Protein AF-A0AAU7HSD1-F1 (afdb_monomer_lite)

Foldseek 3Di:
DDKDWDADPVGDIDIDDDDDDDDPADDQDDDPWDDAQAQDFDADPVRHTPTWGKDAFGAAPVRHTDAFKFKKKKAKAQPFQAWKDWQRDIYGHPGMDMDIDGCHRRRIDTTGMHGNGGPGDDGIDMDIGGPGDD

pLDDT: mean 86.34, std 11.82, range [47.09, 98.12]

Secondary structure (DSSP, 8-state):
-EEEEEE-TTS-EEEEEE------TT----------S-SS--B-TTS-BSSEEE----B-TTSPBP-SEEEEEEEE-TT-SS-EEETTEEE-TT-EEEEEEE-TTSS--EEEEEESSTT--S---EEEE-----

Sequence (134 aa):
MLTAIAMDEAGNSTTKSSRFRYVPNNLIEFNTIKTLAVGMGLKTSDNQPLAYLRTNSIRKKDGSLITGVQTGTLTVRKDAAFAVSMNGATVIPGDSKDITIDFGQGDGILIPIFPATSGKVGESRFMIELPQIQ

Radius of gyration: 21.17 Å; chains: 1; bounding box: 54×35×59 Å

Structure (mmCIF, N/CA/C/O backbone):
data_AF-A0AAU7HSD1-F1
#
_entry.id   AF-A0AAU7HSD1-F1
#
loop_
_atom_site.group_PDB
_atom_site.id
_atom_site.type_symbol
_atom_site.label_atom_id
_atom_site.label_alt_id
_atom_site.label_comp_id
_atom_site.label_asym_id
_atom_site.label_entity_id
_atom_site.label_seq_id
_atom_site.pdbx_PDB_ins_code
_atom_site.Cartn_x
_atom_site.Cartn_y
_atom_site.Cartn_z
_atom_site.occupancy
_atom_site.B_iso_or_equiv
_atom_site.auth_seq_id
_atom_site.auth_comp_id
_atom_site.auth_asym_id
_atom_site.auth_atom_id
_atom_site.pdbx_PDB_model_num
ATOM 1 N N . MET A 1 1 ? -15.175 5.043 27.503 1.00 67.50 1 MET A N 1
ATOM 2 C CA . MET A 1 1 ? -15.843 4.458 28.690 1.00 67.50 1 MET A CA 1
ATOM 3 C C . MET A 1 1 ? -16.858 5.473 29.156 1.00 67.50 1 MET A C 1
ATOM 5 O O . MET A 1 1 ? -16.475 6.618 29.342 1.00 67.50 1 MET A O 1
ATOM 9 N N . LEU A 1 2 ? -18.128 5.084 29.244 1.00 80.50 2 LEU A N 1
ATOM 10 C CA . LEU A 1 2 ? -19.188 5.940 29.769 1.00 80.50 2 LEU A CA 1
ATOM 11 C C . LEU A 1 2 ? -19.661 5.350 31.093 1.00 80.50 2 LEU A C 1
ATOM 13 O O . LEU A 1 2 ? -19.943 4.151 31.158 1.00 80.50 2 LEU A O 1
ATOM 17 N N . THR A 1 3 ? -19.766 6.194 32.110 1.00 84.19 3 THR A N 1
ATOM 18 C CA . THR A 1 3 ? -20.331 5.836 33.409 1.00 84.19 3 THR A CA 1
ATOM 19 C C . THR A 1 3 ? -21.582 6.673 33.611 1.00 84.19 3 THR A C 1
ATOM 21 O O . THR A 1 3 ? -21.499 7.898 33.634 1.00 84.19 3 THR A O 1
ATOM 24 N N . ALA A 1 4 ? -22.731 6.014 33.719 1.00 85.75 4 ALA A N 1
ATOM 25 C CA . ALA A 1 4 ? -23.988 6.652 34.074 1.00 85.75 4 ALA A CA 1
ATOM 26 C C . ALA A 1 4 ? -24.259 6.414 35.560 1.00 85.75 4 ALA A C 1
ATOM 28 O O . ALA A 1 4 ? -24.182 5.275 36.027 1.00 85.75 4 ALA A O 1
ATO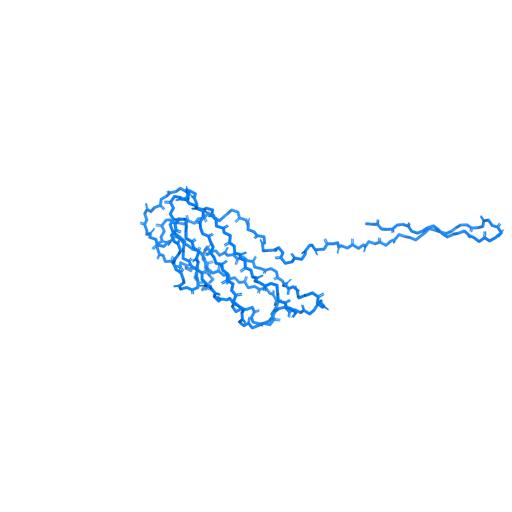M 29 N N . ILE A 1 5 ? -24.575 7.488 36.277 1.00 85.81 5 ILE A N 1
ATOM 30 C CA . ILE A 1 5 ? -25.022 7.452 37.667 1.00 85.81 5 ILE A CA 1
ATOM 31 C C . ILE A 1 5 ? -26.465 7.942 37.653 1.00 85.81 5 ILE A C 1
ATOM 33 O O . ILE A 1 5 ? -26.728 9.052 37.194 1.00 85.81 5 ILE A O 1
ATOM 37 N N . ALA A 1 6 ? -27.391 7.103 38.099 1.00 85.75 6 ALA A N 1
ATOM 38 C CA . ALA A 1 6 ? -28.792 7.468 38.255 1.00 85.75 6 ALA A CA 1
ATOM 39 C C . ALA A 1 6 ? -29.124 7.494 39.743 1.00 85.75 6 ALA A C 1
ATOM 41 O O . ALA A 1 6 ? -28.725 6.582 40.466 1.00 85.75 6 ALA A O 1
ATOM 42 N N . MET A 1 7 ? -29.831 8.533 40.180 1.00 89.69 7 MET A N 1
ATOM 43 C CA . MET A 1 7 ? -30.292 8.704 41.553 1.00 89.69 7 MET A CA 1
ATOM 44 C C . MET A 1 7 ? -31.800 8.944 41.532 1.00 89.69 7 MET A C 1
ATOM 46 O O . MET A 1 7 ? -32.270 9.729 40.708 1.00 89.69 7 MET A O 1
ATOM 50 N N . ASP A 1 8 ? -32.548 8.232 42.370 1.00 89.56 8 ASP A N 1
ATOM 51 C CA . ASP A 1 8 ? -33.991 8.440 42.517 1.00 89.56 8 ASP A CA 1
ATOM 52 C C . ASP A 1 8 ? -34.305 9.578 43.507 1.00 89.56 8 ASP A C 1
ATOM 54 O O . ASP A 1 8 ? -33.422 10.095 44.197 1.00 89.56 8 ASP A O 1
ATOM 58 N N . GLU A 1 9 ? -35.576 9.983 43.580 1.00 85.62 9 GLU A N 1
ATOM 59 C CA . GLU A 1 9 ? -36.040 11.037 44.499 1.00 85.62 9 GLU A CA 1
ATOM 60 C C . GLU A 1 9 ? -35.878 10.663 45.984 1.00 85.62 9 GLU A C 1
ATOM 62 O O . GLU A 1 9 ? -35.850 11.543 46.841 1.00 85.62 9 GLU A O 1
ATOM 67 N N . ALA A 1 10 ? -35.736 9.369 46.294 1.00 85.25 10 ALA A N 1
ATOM 68 C CA . ALA A 1 10 ? -35.488 8.857 47.641 1.00 85.25 10 ALA A CA 1
ATOM 69 C C . ALA A 1 10 ? -33.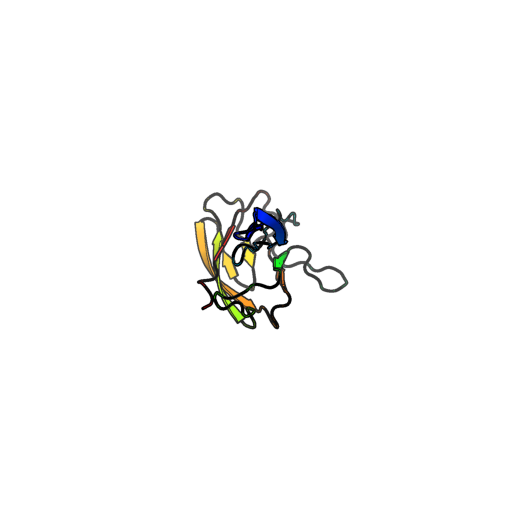989 8.818 48.003 1.00 85.25 10 ALA A C 1
ATOM 71 O O . ALA A 1 10 ? -33.627 8.455 49.122 1.00 85.25 10 ALA A O 1
ATOM 72 N N . GLY A 1 11 ? -33.114 9.212 47.076 1.00 82.50 11 GLY A N 1
ATOM 73 C CA . GLY A 1 11 ? -31.676 9.311 47.275 1.00 82.50 11 GLY A CA 1
ATOM 74 C C . GLY A 1 11 ? -30.891 8.018 47.048 1.00 82.50 11 GLY A C 1
ATOM 75 O O . GLY A 1 11 ? -29.691 7.978 47.327 1.00 82.50 11 GLY A O 1
ATOM 76 N N . ASN A 1 12 ? -31.512 6.968 46.509 1.00 86.69 12 ASN A N 1
ATOM 77 C CA . ASN A 1 12 ? -30.793 5.759 46.122 1.00 86.69 12 ASN A CA 1
ATOM 78 C C . ASN A 1 12 ? -30.070 6.003 44.804 1.00 86.69 12 ASN A C 1
ATOM 80 O O . ASN A 1 12 ? -30.674 6.486 43.850 1.00 86.69 12 ASN A O 1
ATOM 84 N N . SER A 1 13 ? -28.792 5.624 44.725 1.00 86.19 13 SER A N 1
ATOM 85 C CA . SER A 1 13 ? -28.014 5.742 43.492 1.00 86.19 13 SER A CA 1
ATOM 86 C C . SER A 1 13 ? -27.577 4.387 42.947 1.00 86.19 13 SER A C 1
ATOM 88 O O . SER A 1 13 ? -27.258 3.458 43.689 1.00 86.19 13 SER A O 1
ATOM 90 N N . THR A 1 14 ? -27.549 4.273 41.621 1.00 86.62 14 THR A N 1
ATOM 91 C CA . THR A 1 14 ? -26.969 3.136 40.910 1.00 86.62 14 THR A CA 1
ATOM 92 C C . THR A 1 14 ? -25.995 3.625 39.851 1.00 86.62 14 THR A C 1
ATOM 94 O O . THR A 1 14 ? -26.215 4.648 39.200 1.00 86.62 14 THR A O 1
ATOM 97 N N . THR A 1 15 ? -24.916 2.869 39.666 1.00 86.38 15 THR A N 1
ATOM 98 C CA . THR A 1 15 ? -23.862 3.194 38.708 1.00 86.38 15 THR A CA 1
ATOM 99 C C . THR A 1 15 ? -23.759 2.086 37.677 1.00 86.38 15 THR A C 1
ATOM 101 O O . THR A 1 15 ? -23.556 0.919 38.018 1.00 86.38 15 THR A O 1
ATOM 104 N N . LYS A 1 16 ? -23.861 2.448 36.397 1.00 87.81 16 LYS A N 1
ATOM 105 C CA . LYS A 1 16 ? -23.682 1.525 35.277 1.00 87.81 16 LYS A CA 1
ATOM 106 C C . LYS A 1 16 ? -22.573 2.024 34.364 1.00 87.81 16 LYS A C 1
ATOM 108 O O . LYS A 1 16 ? -22.622 3.138 33.848 1.00 87.81 16 LYS A O 1
ATOM 113 N N . SER A 1 17 ? -21.588 1.164 34.138 1.00 82.75 17 SER A N 1
ATOM 114 C CA . SER A 1 17 ? -20.463 1.447 33.250 1.00 82.75 17 SER A CA 1
ATOM 115 C C . SER A 1 17 ? -20.616 0.663 31.955 1.00 82.75 17 SER A C 1
ATOM 117 O O . SER A 1 17 ? -20.774 -0.557 31.983 1.00 82.75 17 SER A O 1
ATOM 119 N N . SER A 1 18 ? -20.526 1.357 30.820 1.00 82.00 18 SER A N 1
ATOM 120 C CA . SER A 1 18 ? -20.488 0.742 29.495 1.00 82.00 18 SER A CA 1
ATOM 121 C C . SER A 1 18 ? -19.184 1.083 28.776 1.00 82.00 18 SER A C 1
ATOM 123 O O . SER A 1 18 ? -18.696 2.222 28.775 1.00 82.00 18 SER A O 1
ATOM 125 N N . ARG A 1 19 ? -18.584 0.064 28.159 1.00 77.50 19 ARG A N 1
ATOM 126 C CA . ARG A 1 19 ? -17.393 0.217 27.325 1.00 77.50 19 ARG A CA 1
ATOM 127 C C . ARG A 1 19 ? -17.839 0.303 25.873 1.00 77.50 19 ARG A C 1
ATOM 129 O O . ARG A 1 19 ? -18.332 -0.672 25.324 1.00 77.50 19 ARG A O 1
ATOM 136 N N . PHE A 1 20 ? -17.608 1.450 25.249 1.00 71.25 20 PHE A N 1
ATOM 137 C CA . PHE A 1 20 ? -17.640 1.580 23.797 1.00 71.25 20 PHE A CA 1
ATOM 138 C C . PHE A 1 20 ? -16.201 1.624 23.279 1.00 71.25 20 PHE A C 1
ATOM 140 O O . PHE A 1 20 ? -15.344 2.298 23.861 1.00 71.25 20 PHE A O 1
ATOM 147 N N . ARG A 1 21 ? -15.929 0.876 22.208 1.00 61.00 21 ARG A N 1
ATOM 148 C CA . ARG A 1 21 ? -14.685 0.967 21.442 1.00 61.00 21 ARG A CA 1
ATOM 149 C C . ARG A 1 21 ? -14.947 1.933 20.292 1.00 61.00 21 ARG A C 1
ATOM 151 O O . ARG A 1 21 ? -15.715 1.605 19.396 1.00 61.00 21 ARG A O 1
ATOM 158 N N . TYR A 1 22 ? -14.332 3.110 20.332 1.00 56.75 22 TYR A N 1
ATOM 159 C CA . TYR A 1 22 ? -14.274 3.972 19.158 1.00 56.75 22 TYR A CA 1
ATOM 160 C C . TYR A 1 22 ? -13.238 3.389 18.199 1.00 56.75 22 TYR A C 1
ATOM 162 O O . TYR A 1 22 ? -12.070 3.252 18.561 1.00 56.75 22 TYR A O 1
ATOM 170 N N . VAL A 1 23 ? -13.681 3.003 17.008 1.00 54.16 23 VAL A N 1
ATOM 171 C CA . VAL A 1 23 ? -12.797 2.705 15.884 1.00 54.16 23 VAL A CA 1
ATOM 172 C C . VAL A 1 23 ? -12.930 3.903 14.947 1.00 54.16 23 VAL A C 1
ATOM 174 O O . VAL A 1 23 ? -14.031 4.114 14.437 1.00 54.16 23 VAL A O 1
ATOM 177 N N . PRO A 1 24 ? -11.892 4.742 14.780 1.00 47.09 24 PRO A N 1
ATOM 178 C CA . PRO A 1 24 ? -11.958 5.860 13.848 1.00 47.09 24 PRO A CA 1
ATOM 179 C C . PRO A 1 24 ? -12.303 5.369 12.440 1.00 47.09 24 PRO A C 1
ATOM 181 O O . PRO A 1 24 ? -11.907 4.271 12.045 1.00 47.09 24 PRO A O 1
ATOM 184 N N . ASN A 1 25 ? -13.042 6.188 11.689 1.00 52.94 25 ASN A N 1
ATOM 185 C CA . ASN A 1 25 ? -13.450 5.852 10.329 1.00 52.94 25 ASN A CA 1
ATOM 186 C C . ASN A 1 25 ? -12.222 5.515 9.469 1.00 52.94 25 ASN A C 1
ATOM 188 O O . ASN A 1 25 ? -11.365 6.363 9.241 1.00 52.94 25 ASN A O 1
ATOM 192 N N . ASN A 1 26 ? -12.194 4.282 8.965 1.00 54.97 26 ASN A N 1
ATOM 193 C CA . ASN A 1 26 ? -11.467 3.858 7.768 1.00 54.97 26 ASN A CA 1
ATOM 194 C C . ASN A 1 26 ? -9.959 4.133 7.754 1.00 54.97 26 ASN A C 1
ATOM 196 O O . ASN A 1 26 ? -9.389 4.404 6.699 1.00 54.97 26 ASN A O 1
ATOM 200 N N . LEU A 1 27 ? -9.297 4.020 8.908 1.00 53.16 27 LEU A N 1
ATOM 201 C CA . LEU A 1 27 ? -7.840 4.050 8.962 1.00 53.16 27 LEU A CA 1
ATOM 202 C C . LEU A 1 27 ? -7.274 2.759 8.350 1.00 53.16 27 LEU A C 1
ATOM 204 O O . LEU A 1 27 ? -7.401 1.678 8.925 1.00 53.16 27 LEU A O 1
ATOM 208 N N . ILE A 1 28 ? -6.634 2.875 7.186 1.00 62.41 28 ILE A N 1
ATOM 209 C CA . ILE A 1 28 ? -5.701 1.852 6.709 1.00 62.41 28 ILE A CA 1
ATOM 210 C C . ILE A 1 28 ? -4.436 2.022 7.556 1.00 62.41 28 ILE A C 1
ATOM 212 O O . ILE A 1 28 ? -3.729 3.020 7.430 1.00 62.41 28 ILE A O 1
ATOM 216 N N . GLU A 1 29 ? -4.186 1.099 8.485 1.00 52.78 29 GLU A N 1
ATOM 217 C CA . GLU A 1 29 ? -2.978 1.134 9.311 1.00 52.78 29 GLU A CA 1
ATOM 218 C C . GLU A 1 29 ? -1.760 0.755 8.459 1.00 52.78 29 GLU A C 1
ATOM 220 O O . GLU A 1 29 ? -1.524 -0.408 8.129 1.00 52.78 29 GLU A O 1
ATOM 225 N N . PHE A 1 30 ? -0.972 1.764 8.095 1.00 62.84 30 PHE A N 1
ATOM 226 C CA . PHE A 1 30 ? 0.315 1.575 7.443 1.00 62.84 30 PHE A CA 1
ATOM 227 C C . PHE A 1 30 ? 1.381 1.326 8.507 1.00 62.84 30 PHE A C 1
ATOM 229 O O . PHE A 1 30 ? 1.947 2.264 9.068 1.00 62.84 30 PHE A O 1
ATOM 236 N N . ASN A 1 31 ? 1.703 0.063 8.773 1.00 61.41 31 ASN A N 1
ATOM 237 C CA . ASN A 1 31 ? 3.002 -0.228 9.374 1.00 61.41 31 ASN A CA 1
ATOM 238 C C . ASN A 1 31 ? 4.103 0.130 8.369 1.00 61.41 31 ASN A C 1
ATOM 240 O O . ASN A 1 31 ? 3.919 -0.018 7.160 1.00 61.41 31 ASN A O 1
ATOM 244 N N . THR A 1 32 ? 5.264 0.580 8.852 1.00 76.75 32 THR A N 1
ATOM 245 C CA . THR A 1 32 ? 6.442 0.746 7.993 1.00 76.75 32 THR A CA 1
ATOM 246 C C . THR A 1 32 ? 6.758 -0.583 7.310 1.00 76.75 32 THR A C 1
ATOM 248 O O . THR A 1 32 ? 7.120 -1.559 7.967 1.00 76.75 32 THR A O 1
ATOM 251 N N . ILE A 1 33 ? 6.634 -0.620 5.984 1.00 87.75 33 ILE A N 1
ATOM 252 C CA . ILE A 1 33 ? 6.883 -1.822 5.190 1.00 87.75 33 ILE A CA 1
ATOM 253 C C . ILE A 1 33 ? 8.370 -1.873 4.866 1.00 87.75 33 ILE A C 1
ATOM 255 O O . ILE A 1 33 ? 8.883 -1.051 4.107 1.00 87.75 33 ILE A O 1
ATOM 259 N N . LYS A 1 34 ? 9.074 -2.854 5.428 1.00 89.75 34 LYS A N 1
ATOM 260 C CA . LYS A 1 34 ? 10.425 -3.197 4.979 1.00 89.75 34 LYS A CA 1
ATOM 261 C C . LYS A 1 34 ? 10.306 -4.242 3.882 1.00 89.75 34 LYS A C 1
ATOM 263 O O . LYS A 1 34 ? 9.748 -5.309 4.107 1.00 89.75 34 LYS A O 1
ATOM 268 N N . THR A 1 35 ? 10.830 -3.929 2.706 1.00 90.62 35 THR A N 1
ATOM 269 C CA . THR A 1 35 ? 10.815 -4.830 1.553 1.00 90.62 35 THR A CA 1
ATOM 270 C C . THR A 1 35 ? 12.157 -4.810 0.836 1.00 90.62 35 THR A C 1
ATOM 272 O O . THR A 1 35 ? 12.985 -3.923 1.056 1.00 90.62 35 THR A O 1
ATOM 275 N N . LEU A 1 36 ? 12.379 -5.809 -0.011 1.00 94.00 36 LEU A N 1
ATOM 276 C CA . LEU A 1 36 ? 13.524 -5.852 -0.907 1.00 94.00 36 LEU A CA 1
ATOM 277 C C . LEU A 1 36 ? 13.379 -4.765 -1.979 1.00 94.00 36 LEU A C 1
ATOM 279 O O . LEU A 1 36 ? 12.273 -4.449 -2.418 1.00 94.00 36 LEU A O 1
ATOM 283 N N . ALA A 1 37 ? 14.505 -4.224 -2.440 1.00 94.62 37 ALA A N 1
ATOM 284 C CA . ALA A 1 37 ? 14.551 -3.246 -3.526 1.00 94.62 37 ALA A CA 1
ATOM 285 C C . ALA A 1 37 ? 14.307 -3.923 -4.889 1.00 94.62 37 ALA A C 1
ATOM 287 O O . ALA A 1 37 ? 15.191 -3.967 -5.743 1.00 94.62 37 ALA A O 1
ATOM 288 N N . VAL A 1 38 ? 13.123 -4.505 -5.072 1.00 95.06 38 VAL A N 1
ATOM 289 C CA . VAL A 1 38 ? 12.739 -5.293 -6.245 1.00 95.06 38 VAL A CA 1
ATOM 290 C C . VAL A 1 38 ? 11.512 -4.663 -6.897 1.00 95.06 38 VAL A C 1
ATOM 292 O O . VAL A 1 38 ? 10.511 -4.402 -6.239 1.00 95.06 38 VAL A O 1
ATOM 295 N N . GLY A 1 39 ? 11.600 -4.442 -8.209 1.00 94.38 39 GLY A N 1
ATOM 296 C CA . 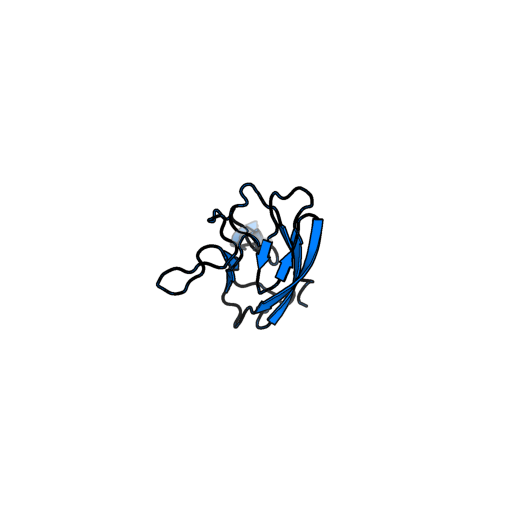GLY A 1 39 ? 10.593 -3.801 -9.057 1.00 94.38 39 GLY A CA 1
ATOM 297 C C . GLY A 1 39 ? 9.348 -4.640 -9.362 1.00 94.38 39 GLY A C 1
ATOM 298 O O . GLY A 1 39 ? 8.726 -4.434 -10.399 1.00 94.38 39 GLY A O 1
ATOM 299 N N . MET A 1 40 ? 9.034 -5.647 -8.546 1.00 94.12 40 MET A N 1
ATOM 300 C CA . MET A 1 40 ? 7.919 -6.567 -8.776 1.00 94.12 40 MET A CA 1
ATOM 301 C C . MET A 1 40 ? 7.352 -7.109 -7.463 1.00 94.12 40 MET A C 1
ATOM 303 O O . MET A 1 40 ? 8.067 -7.245 -6.468 1.00 94.12 40 MET A O 1
ATOM 307 N N . GLY A 1 41 ? 6.068 -7.467 -7.488 1.00 91.94 41 GLY A N 1
ATOM 308 C CA . GLY A 1 41 ? 5.374 -8.080 -6.362 1.00 91.94 41 GLY A CA 1
ATOM 309 C C . GLY A 1 41 ? 5.854 -9.506 -6.121 1.00 91.94 41 GLY A C 1
ATOM 310 O O . GLY A 1 41 ? 5.377 -10.443 -6.759 1.00 91.94 41 GLY A O 1
ATOM 311 N N . LEU A 1 42 ? 6.794 -9.666 -5.192 1.00 93.75 42 LEU A N 1
ATOM 312 C CA . LEU A 1 42 ? 7.247 -10.976 -4.739 1.00 93.75 42 LEU A CA 1
ATOM 313 C C . LEU A 1 42 ? 6.177 -11.655 -3.890 1.00 93.75 42 LEU A C 1
ATOM 315 O O . LEU A 1 42 ? 5.425 -10.997 -3.165 1.00 93.75 42 LEU A O 1
ATOM 319 N N . LYS A 1 43 ? 6.156 -12.984 -3.955 1.00 94.75 43 LYS A N 1
ATOM 320 C CA . LYS A 1 43 ? 5.246 -13.819 -3.183 1.00 94.75 43 LYS A CA 1
ATOM 321 C C . LYS A 1 43 ? 6.006 -14.883 -2.408 1.00 94.75 43 LYS A C 1
ATOM 323 O O . LYS A 1 43 ? 7.066 -15.335 -2.836 1.00 94.75 43 LYS A O 1
ATOM 328 N N . THR A 1 44 ? 5.451 -15.272 -1.275 1.00 92.94 44 THR A N 1
ATOM 329 C CA . THR A 1 44 ? 5.847 -16.455 -0.513 1.00 92.94 44 THR A CA 1
ATOM 330 C C . THR A 1 44 ? 5.393 -17.731 -1.234 1.00 92.94 44 THR A C 1
ATOM 332 O O . THR A 1 44 ? 4.634 -17.686 -2.206 1.00 92.94 44 THR A O 1
ATOM 335 N N . SER A 1 45 ? 5.867 -18.893 -0.779 1.00 95.69 45 SER A N 1
ATOM 336 C CA . SER A 1 45 ? 5.538 -20.194 -1.385 1.00 95.69 45 SER A CA 1
ATOM 337 C C . SER A 1 45 ? 4.051 -20.558 -1.303 1.00 95.69 45 SER A C 1
ATOM 339 O O . SER A 1 45 ? 3.562 -21.306 -2.142 1.00 95.69 45 SER A O 1
ATOM 341 N N . ASP A 1 46 ? 3.319 -20.000 -0.339 1.00 95.50 46 ASP A N 1
ATOM 342 C CA . ASP A 1 46 ? 1.861 -20.090 -0.194 1.00 95.50 46 ASP A CA 1
ATOM 343 C C . ASP A 1 46 ? 1.108 -18.993 -0.979 1.00 95.50 46 ASP A C 1
ATOM 345 O O . ASP A 1 46 ? -0.076 -18.749 -0.744 1.00 95.50 46 ASP A O 1
ATOM 349 N N . ASN A 1 47 ? 1.777 -18.348 -1.946 1.00 92.19 47 ASN A N 1
ATOM 350 C CA . ASN A 1 47 ? 1.218 -17.359 -2.875 1.00 92.19 47 ASN A CA 1
ATOM 351 C C . ASN A 1 47 ? 0.709 -16.063 -2.206 1.00 92.19 47 ASN A C 1
ATOM 353 O O . ASN A 1 47 ? -0.012 -15.287 -2.840 1.00 92.19 47 ASN A O 1
ATOM 357 N N . GLN A 1 48 ? 1.120 -15.781 -0.966 1.00 92.69 48 GLN A N 1
ATOM 358 C CA . GLN A 1 48 ? 0.860 -14.497 -0.310 1.00 92.69 48 GLN A CA 1
ATOM 359 C C . GLN A 1 48 ? 1.890 -13.447 -0.748 1.00 92.69 48 GLN A C 1
ATOM 361 O O . GLN A 1 48 ? 3.051 -13.784 -0.981 1.00 92.69 48 GLN A O 1
ATOM 366 N N . PRO A 1 49 ? 1.516 -12.165 -0.894 1.00 92.81 49 PRO A N 1
ATOM 367 C CA . PRO A 1 49 ? 2.489 -11.117 -1.187 1.00 92.81 49 PRO A CA 1
ATOM 368 C C . PRO A 1 49 ? 3.514 -10.986 -0.053 1.00 92.81 49 PRO A C 1
ATOM 370 O O . PRO A 1 49 ? 3.174 -11.110 1.119 1.00 92.81 49 PRO A O 1
ATOM 373 N N . LEU A 1 50 ? 4.772 -10.696 -0.391 1.00 91.38 50 LEU A N 1
ATOM 374 C CA . LEU A 1 50 ? 5.830 -10.483 0.604 1.00 91.38 50 LEU A CA 1
ATOM 375 C C . LEU A 1 50 ? 5.760 -9.079 1.229 1.00 91.38 50 LEU A C 1
ATOM 377 O O . LEU A 1 50 ? 6.004 -8.912 2.420 1.00 91.38 50 LEU A O 1
ATOM 381 N N . ALA A 1 51 ? 5.417 -8.075 0.418 1.00 91.56 51 ALA A N 1
ATOM 382 C CA . ALA A 1 51 ? 5.234 -6.690 0.833 1.00 91.56 51 ALA A CA 1
ATOM 383 C C . ALA A 1 51 ? 3.825 -6.234 0.462 1.00 91.56 51 ALA A C 1
ATOM 385 O O . ALA A 1 51 ? 3.442 -6.232 -0.712 1.00 91.56 51 ALA A O 1
ATOM 386 N N . TYR A 1 52 ? 3.039 -5.899 1.478 1.00 91.50 52 TYR A N 1
ATOM 387 C CA . TYR A 1 52 ? 1.629 -5.595 1.316 1.00 91.50 52 TYR A CA 1
ATOM 388 C C . TYR A 1 52 ? 1.127 -4.633 2.382 1.00 91.50 52 TYR A C 1
ATOM 390 O O . TYR A 1 52 ? 1.658 -4.545 3.489 1.00 91.50 52 TYR A O 1
ATOM 398 N N . LEU A 1 53 ? 0.043 -3.956 2.034 1.00 89.00 53 LEU A N 1
ATOM 399 C CA . LEU A 1 53 ? -0.854 -3.305 2.970 1.00 89.00 53 LEU A CA 1
ATOM 400 C C . LEU A 1 53 ? -1.891 -4.313 3.422 1.00 89.00 53 LEU A C 1
ATOM 402 O O . LEU A 1 53 ? -2.393 -5.088 2.609 1.00 89.00 53 LEU A O 1
ATOM 406 N N . ARG A 1 54 ? -2.234 -4.287 4.704 1.00 86.69 54 ARG A N 1
ATOM 407 C CA . ARG A 1 54 ? -3.338 -5.076 5.233 1.00 86.69 54 ARG A CA 1
ATOM 408 C C . ARG A 1 54 ? -4.438 -4.137 5.674 1.00 86.69 54 ARG A C 1
ATOM 410 O O . ARG A 1 54 ? -4.199 -3.246 6.483 1.00 86.69 54 ARG A O 1
ATOM 417 N N . THR A 1 55 ? -5.641 -4.366 5.174 1.00 82.38 55 THR A N 1
ATOM 418 C CA . THR A 1 55 ? -6.825 -3.688 5.691 1.00 82.38 55 THR A CA 1
ATOM 419 C C . THR A 1 55 ? -7.558 -4.608 6.656 1.00 82.38 55 THR A C 1
ATOM 421 O O . THR A 1 55 ? -7.573 -5.828 6.491 1.00 82.38 55 THR A O 1
ATOM 424 N N . ASN A 1 56 ? -8.192 -4.016 7.662 1.00 82.94 56 ASN A N 1
ATOM 425 C CA . ASN A 1 56 ? -9.284 -4.670 8.376 1.00 82.94 56 ASN A CA 1
ATOM 426 C C . ASN A 1 56 ? -10.587 -4.473 7.582 1.00 82.94 56 ASN A C 1
ATOM 428 O O . ASN A 1 56 ? -10.585 -3.860 6.510 1.00 82.94 56 ASN A O 1
ATOM 432 N N . SER A 1 57 ? -11.707 -4.943 8.125 1.00 83.25 57 SER A N 1
ATOM 433 C CA . SER A 1 57 ? -13.033 -4.569 7.636 1.00 83.25 57 SER A CA 1
ATOM 434 C C . SER A 1 57 ? -13.235 -3.055 7.710 1.00 83.25 57 SER A C 1
ATOM 436 O O . SER A 1 57 ? -13.254 -2.473 8.797 1.00 83.25 57 SER A O 1
ATOM 438 N N . ILE A 1 58 ? -13.387 -2.425 6.547 1.00 81.19 58 ILE A N 1
ATOM 439 C CA . ILE A 1 58 ? -13.619 -0.984 6.412 1.00 81.19 58 ILE A CA 1
ATOM 440 C C . ILE A 1 58 ? -15.132 -0.749 6.318 1.00 81.19 5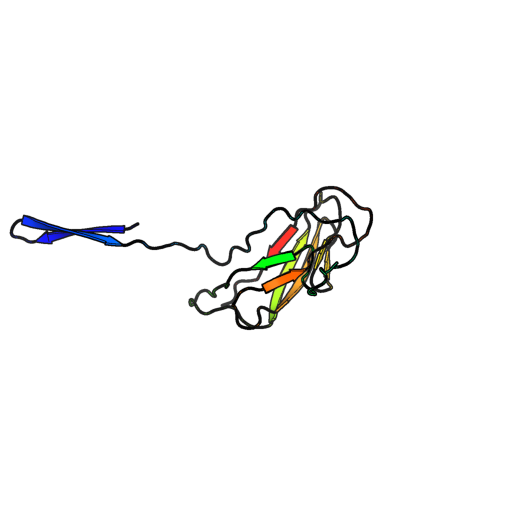8 ILE A C 1
ATOM 442 O O . ILE A 1 58 ? -15.832 -1.500 5.636 1.00 81.19 58 ILE A O 1
ATOM 446 N N . ARG A 1 59 ? -15.653 0.267 7.018 1.00 81.00 59 ARG A N 1
ATOM 447 C CA . ARG A 1 59 ? -17.094 0.554 7.075 1.00 81.00 59 ARG A CA 1
ATOM 448 C C . ARG A 1 59 ? -17.440 1.850 6.354 1.00 81.00 59 ARG A C 1
ATOM 450 O O . ARG A 1 59 ? -16.714 2.838 6.417 1.00 81.00 59 ARG A O 1
ATOM 457 N N . LYS A 1 60 ? -18.580 1.860 5.678 1.00 81.62 60 LYS A N 1
ATOM 458 C CA . LYS A 1 60 ? -19.174 3.087 5.149 1.00 81.62 60 LYS A CA 1
ATOM 459 C C . LYS A 1 60 ? -19.757 3.927 6.284 1.00 81.62 60 LYS A C 1
ATOM 461 O O . LYS A 1 60 ? -19.815 3.487 7.437 1.00 81.62 60 LYS A O 1
ATOM 466 N N . LYS A 1 61 ? -20.209 5.142 5.966 1.00 78.31 61 LYS A N 1
ATOM 467 C CA . LYS A 1 61 ? -20.807 6.048 6.963 1.00 78.31 61 LYS A CA 1
ATOM 468 C C . LYS A 1 61 ? -22.080 5.486 7.592 1.00 78.31 61 LYS A C 1
ATOM 470 O O . LYS A 1 61 ? -22.338 5.753 8.761 1.00 78.31 61 LYS A O 1
ATOM 475 N N . ASP A 1 62 ? -22.845 4.710 6.833 1.00 80.31 62 ASP A N 1
ATOM 476 C CA . ASP A 1 62 ? -24.059 4.034 7.298 1.00 80.31 62 ASP A CA 1
ATOM 477 C C . ASP A 1 62 ? -23.781 2.797 8.183 1.00 80.31 62 ASP A C 1
ATOM 479 O O . ASP A 1 62 ? -24.707 2.174 8.699 1.00 80.31 62 ASP A O 1
ATOM 483 N N . GLY A 1 63 ? -22.506 2.442 8.387 1.00 79.19 63 GLY A N 1
ATOM 484 C CA . GLY A 1 63 ? -22.071 1.297 9.183 1.00 79.19 63 GLY A CA 1
ATOM 485 C C . GLY A 1 63 ? -21.982 -0.024 8.415 1.00 79.19 63 GLY A C 1
ATOM 486 O O . GLY A 1 63 ? -21.469 -1.001 8.976 1.00 79.19 63 GLY A O 1
ATOM 487 N N . SER A 1 64 ? -22.414 -0.074 7.152 1.00 85.19 64 SER A N 1
ATOM 488 C CA . SER A 1 64 ? -22.249 -1.240 6.277 1.00 85.19 64 SER A CA 1
ATOM 489 C C . SER A 1 64 ? -20.778 -1.471 5.911 1.00 85.19 64 SER A C 1
ATOM 491 O O . SER A 1 64 ? -19.935 -0.582 6.050 1.00 85.19 64 SER A O 1
ATOM 493 N N . LEU A 1 65 ? -20.435 -2.693 5.492 1.00 86.81 65 LEU A N 1
ATOM 494 C CA . LEU A 1 65 ? -19.081 -3.012 5.038 1.00 86.81 65 LEU A CA 1
ATOM 495 C C . LEU A 1 65 ? -18.839 -2.483 3.626 1.00 86.81 65 LEU A C 1
ATOM 497 O O . LEU A 1 65 ? -19.722 -2.492 2.769 1.00 86.81 65 LEU A O 1
ATOM 501 N N . ILE A 1 66 ? -17.603 -2.069 3.381 1.00 85.94 66 ILE A N 1
ATOM 502 C CA . ILE A 1 66 ? -17.117 -1.809 2.032 1.00 85.94 66 ILE A CA 1
ATOM 503 C C . ILE A 1 66 ? -16.796 -3.145 1.372 1.00 85.94 66 ILE A C 1
ATOM 505 O O . ILE A 1 66 ? -16.017 -3.939 1.899 1.00 85.94 66 ILE A O 1
ATOM 509 N N . THR A 1 67 ? -17.411 -3.374 0.218 1.00 90.56 67 THR A N 1
ATOM 510 C CA . THR A 1 67 ? -17.306 -4.604 -0.566 1.00 90.56 67 THR A CA 1
ATOM 511 C C . THR A 1 67 ? -17.050 -4.272 -2.034 1.00 90.56 67 THR A C 1
ATOM 513 O O . THR A 1 67 ? -17.298 -3.149 -2.488 1.00 90.56 67 THR A O 1
ATOM 516 N N . GLY A 1 68 ? -16.527 -5.248 -2.771 1.00 91.31 68 GLY A N 1
ATOM 517 C CA . GLY A 1 68 ? -16.210 -5.130 -4.190 1.00 91.31 68 GLY A CA 1
ATOM 518 C C . GLY A 1 68 ? -15.152 -4.074 -4.519 1.00 91.31 68 GLY A C 1
ATOM 519 O O . GLY A 1 68 ? -14.399 -3.605 -3.660 1.00 91.31 68 GLY A O 1
ATOM 520 N N . VAL A 1 69 ? -15.114 -3.694 -5.797 1.00 92.44 69 VAL A N 1
ATOM 521 C CA . VAL A 1 69 ? -14.139 -2.749 -6.350 1.00 92.44 6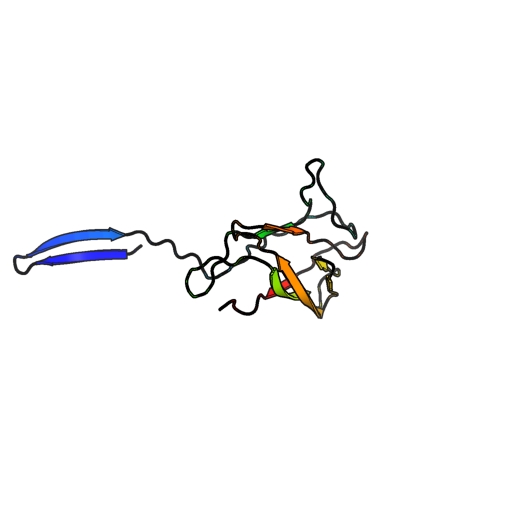9 VAL A CA 1
ATOM 522 C C . VAL A 1 69 ? -14.451 -1.321 -5.915 1.00 92.44 69 VAL A C 1
ATOM 524 O O . VAL A 1 69 ? -15.544 -0.809 -6.147 1.00 92.44 69 VAL A O 1
ATOM 527 N N . GLN A 1 70 ? -13.454 -0.663 -5.335 1.00 89.50 70 GLN A N 1
ATOM 528 C CA . GLN A 1 70 ? -13.474 0.741 -4.945 1.00 89.50 70 GLN A CA 1
ATOM 529 C C . GLN A 1 70 ? -12.366 1.497 -5.672 1.00 89.50 70 GLN A C 1
ATOM 531 O O . GLN A 1 70 ? -11.256 0.989 -5.843 1.00 89.50 70 GLN A O 1
ATOM 536 N N . THR A 1 71 ? -12.658 2.725 -6.080 1.00 90.75 71 THR A N 1
ATOM 537 C CA . THR A 1 71 ? -11.682 3.644 -6.674 1.00 90.75 71 THR A CA 1
ATOM 538 C C . THR A 1 71 ? -11.067 4.532 -5.603 1.00 90.75 71 THR A C 1
ATOM 540 O O . THR A 1 71 ? -11.756 4.954 -4.675 1.00 90.75 71 THR A O 1
ATOM 543 N N . GLY A 1 72 ? -9.790 4.860 -5.754 1.00 89.62 72 GLY A N 1
ATOM 544 C CA . GLY A 1 72 ? -9.083 5.805 -4.897 1.00 89.62 72 GLY A CA 1
ATOM 545 C C . GLY A 1 72 ? -7.929 6.473 -5.619 1.00 89.62 72 GLY A C 1
ATOM 546 O O . GLY A 1 72 ? -7.723 6.247 -6.807 1.00 89.62 72 GLY A O 1
ATOM 547 N N . THR A 1 73 ? -7.139 7.237 -4.876 1.00 92.00 73 THR A N 1
ATOM 548 C CA . THR A 1 73 ? -5.945 7.916 -5.374 1.00 92.00 73 THR A CA 1
ATOM 549 C C . THR A 1 73 ? -4.737 7.509 -4.534 1.00 92.00 73 THR A C 1
ATOM 551 O O . THR A 1 73 ? -4.773 7.569 -3.305 1.00 92.00 73 THR A O 1
ATOM 554 N N . LEU A 1 74 ? -3.661 7.079 -5.195 1.00 94.06 74 LEU A N 1
ATOM 555 C CA . LEU A 1 74 ? -2.346 6.860 -4.596 1.00 94.06 74 LEU A CA 1
ATOM 556 C C . LEU A 1 74 ? -1.457 8.062 -4.909 1.00 94.06 74 LEU A C 1
ATOM 558 O O . LEU A 1 74 ? -1.225 8.372 -6.075 1.00 94.06 74 LEU A O 1
ATOM 562 N N . THR A 1 75 ? -0.904 8.680 -3.872 1.00 94.00 75 THR A N 1
ATOM 563 C CA . THR A 1 75 ? -0.001 9.832 -3.969 1.00 94.00 75 THR A CA 1
ATOM 564 C C . THR A 1 75 ? 1.348 9.480 -3.364 1.00 94.00 75 THR A C 1
ATOM 566 O O . THR A 1 75 ? 1.398 9.007 -2.229 1.00 94.00 75 THR A O 1
ATOM 569 N N . VAL A 1 76 ? 2.449 9.743 -4.070 1.00 95.38 76 VAL A N 1
ATOM 570 C CA . VAL A 1 76 ? 3.811 9.565 -3.532 1.00 95.38 76 VAL A CA 1
ATOM 571 C C . VAL A 1 76 ? 4.420 10.931 -3.243 1.00 95.38 76 VAL A C 1
ATOM 573 O O . VAL A 1 76 ? 4.405 11.829 -4.084 1.00 95.38 76 VAL A O 1
ATOM 576 N N . ARG A 1 77 ? 4.976 11.113 -2.041 1.00 94.12 77 ARG A N 1
ATOM 577 C CA . ARG A 1 77 ? 5.543 12.400 -1.616 1.00 94.12 77 ARG A CA 1
ATOM 578 C C . ARG A 1 77 ? 6.701 12.810 -2.535 1.00 94.12 77 ARG A C 1
ATOM 580 O O . ARG A 1 77 ? 7.473 11.970 -2.986 1.00 94.12 77 ARG A O 1
ATOM 587 N N . LYS A 1 78 ? 6.844 14.113 -2.793 1.00 95.06 78 LYS A N 1
ATOM 588 C CA . LYS A 1 78 ? 7.824 14.669 -3.749 1.00 95.06 78 LYS A CA 1
ATOM 589 C C . LYS A 1 78 ? 9.284 14.298 -3.470 1.00 95.06 78 LYS A C 1
ATOM 591 O O . LYS A 1 78 ? 10.063 14.142 -4.398 1.00 95.06 78 LYS A O 1
ATOM 596 N N . ASP A 1 79 ? 9.658 14.185 -2.207 1.00 94.19 79 ASP A N 1
ATOM 597 C CA . ASP A 1 79 ? 11.014 13.874 -1.740 1.00 94.19 79 ASP A CA 1
ATOM 598 C C . ASP A 1 79 ? 11.204 12.381 -1.400 1.00 94.19 79 ASP A C 1
ATOM 600 O O . ASP A 1 79 ? 12.180 12.012 -0.748 1.00 94.19 79 ASP A O 1
ATOM 604 N N . ALA A 1 80 ? 10.273 11.515 -1.811 1.00 95.75 80 ALA A N 1
ATOM 605 C CA . ALA A 1 80 ? 10.435 10.074 -1.694 1.00 95.75 80 ALA A CA 1
ATOM 606 C C . ALA A 1 80 ? 11.630 9.580 -2.527 1.00 95.75 80 ALA A C 1
ATOM 608 O O . ALA A 1 80 ? 11.844 10.017 -3.658 1.00 95.75 80 ALA A O 1
ATOM 609 N N . ALA A 1 81 ? 12.377 8.608 -1.998 1.00 97.12 81 ALA A N 1
ATOM 610 C CA . ALA A 1 81 ? 13.572 8.079 -2.659 1.00 97.12 81 ALA A CA 1
ATOM 611 C C . ALA A 1 81 ? 13.265 7.272 -3.936 1.00 97.12 81 ALA A C 1
ATOM 613 O O . ALA A 1 81 ? 14.130 7.116 -4.801 1.00 97.12 81 ALA A O 1
ATOM 614 N N . PHE A 1 82 ? 12.052 6.727 -4.056 1.00 96.75 82 PHE A N 1
ATOM 615 C CA . PHE A 1 82 ? 11.645 5.900 -5.188 1.00 96.75 82 PHE A CA 1
ATOM 616 C C . PHE A 1 82 ? 10.132 5.920 -5.426 1.00 96.75 82 PHE A C 1
ATOM 618 O O . PHE A 1 82 ? 9.334 6.166 -4.519 1.00 96.75 82 PHE A O 1
ATOM 625 N N . ALA A 1 83 ? 9.763 5.616 -6.671 1.00 97.38 83 ALA A N 1
ATOM 626 C CA . ALA A 1 83 ? 8.392 5.411 -7.118 1.00 97.38 83 ALA A CA 1
ATOM 627 C C . ALA A 1 83 ? 7.801 4.109 -6.559 1.00 97.38 83 ALA A C 1
ATOM 629 O O . ALA A 1 83 ? 8.513 3.116 -6.387 1.00 97.38 83 ALA A O 1
ATOM 630 N N . VAL A 1 84 ? 6.493 4.102 -6.330 1.00 96.25 84 VAL A N 1
ATOM 631 C CA . VAL A 1 84 ? 5.755 2.975 -5.749 1.00 96.25 84 VAL A CA 1
ATOM 632 C C . VAL A 1 84 ? 4.833 2.368 -6.798 1.00 96.25 84 VAL A C 1
ATOM 634 O O . VAL A 1 84 ? 4.229 3.093 -7.588 1.00 96.25 84 VAL A O 1
ATOM 637 N N . SER A 1 85 ? 4.727 1.040 -6.803 1.00 96.12 85 SER A N 1
ATOM 638 C CA . SER A 1 85 ? 3.771 0.301 -7.618 1.00 96.12 85 SER A CA 1
ATOM 639 C C . SER A 1 85 ? 2.752 -0.428 -6.744 1.00 96.12 85 SER A C 1
ATOM 641 O O . SER A 1 85 ? 3.118 -1.062 -5.752 1.00 96.12 85 SER A O 1
ATOM 643 N N . MET A 1 86 ? 1.475 -0.316 -7.111 1.00 94.06 86 MET A N 1
ATOM 644 C CA . MET A 1 86 ? 0.344 -0.953 -6.437 1.00 94.06 86 MET A CA 1
ATOM 645 C C . MET A 1 86 ? -0.794 -1.178 -7.436 1.00 94.06 86 MET A C 1
ATOM 647 O O . MET A 1 86 ? -1.148 -0.265 -8.177 1.00 94.06 86 MET A O 1
ATOM 651 N N . ASN A 1 87 ? -1.378 -2.380 -7.457 1.00 88.06 87 ASN A N 1
ATOM 652 C CA . ASN A 1 87 ? -2.518 -2.741 -8.319 1.00 88.06 87 ASN A CA 1
ATOM 653 C C . ASN A 1 87 ? -2.355 -2.318 -9.797 1.00 88.06 87 ASN A C 1
ATOM 655 O O . ASN A 1 87 ? -3.291 -1.843 -10.432 1.00 88.06 87 ASN A O 1
ATOM 659 N N . GLY A 1 88 ? -1.142 -2.460 -10.342 1.00 86.56 88 GLY A N 1
ATOM 660 C CA . GLY A 1 88 ? -0.816 -2.093 -11.726 1.00 86.56 88 GLY A CA 1
ATOM 661 C C . GLY A 1 88 ? -0.557 -0.599 -11.962 1.00 86.56 88 GLY A C 1
ATOM 662 O O . GLY A 1 88 ? -0.043 -0.238 -13.019 1.00 86.56 88 GLY A O 1
ATOM 663 N N . ALA A 1 89 ? -0.830 0.269 -10.986 1.00 94.56 89 ALA A N 1
ATOM 664 C CA . ALA A 1 89 ? -0.458 1.675 -11.038 1.00 94.56 89 ALA A CA 1
ATOM 665 C C . ALA A 1 89 ? 0.985 1.869 -10.556 1.00 94.56 89 ALA A C 1
ATOM 667 O O . ALA A 1 89 ? 1.389 1.322 -9.533 1.00 94.56 89 ALA A O 1
ATOM 668 N N . THR A 1 90 ? 1.749 2.692 -11.275 1.00 97.06 90 THR A N 1
ATOM 669 C CA . THR A 1 90 ? 3.088 3.145 -10.872 1.00 97.06 90 THR A CA 1
ATOM 670 C C . THR A 1 90 ? 3.065 4.651 -10.671 1.00 97.06 90 THR A C 1
ATOM 672 O O . THR A 1 90 ? 2.800 5.390 -11.624 1.00 97.06 90 THR A O 1
ATOM 675 N N . VAL A 1 91 ? 3.368 5.095 -9.452 1.00 97.81 91 VAL A N 1
ATOM 676 C CA . VAL A 1 91 ? 3.314 6.500 -9.032 1.00 97.81 91 VAL A CA 1
ATOM 677 C C . VAL A 1 91 ? 4.712 6.971 -8.657 1.00 97.81 91 VAL A C 1
ATOM 679 O O . VAL A 1 91 ? 5.384 6.370 -7.816 1.00 97.81 91 VAL A O 1
ATOM 682 N N . ILE A 1 92 ? 5.171 8.029 -9.322 1.00 98.12 92 ILE A N 1
ATOM 683 C CA . ILE A 1 92 ? 6.498 8.610 -9.107 1.00 98.12 92 ILE A CA 1
ATOM 684 C C . ILE A 1 92 ? 6.464 9.653 -7.978 1.00 98.12 92 ILE A C 1
ATOM 686 O O . ILE A 1 92 ? 5.393 10.178 -7.674 1.00 98.12 92 ILE A O 1
ATOM 690 N N . PRO A 1 93 ? 7.608 9.981 -7.348 1.00 97.88 93 PRO A N 1
ATOM 691 C CA . PRO A 1 93 ? 7.660 11.034 -6.338 1.00 97.88 93 PRO A CA 1
ATOM 692 C C . PRO A 1 93 ? 7.084 12.363 -6.842 1.00 97.88 93 PRO A C 1
ATOM 694 O O . PRO A 1 93 ? 7.532 12.900 -7.853 1.00 97.88 93 PRO A O 1
ATOM 697 N N . GLY A 1 94 ? 6.113 12.904 -6.106 1.00 95.31 94 GLY A N 1
ATOM 698 C CA . GLY A 1 94 ? 5.449 14.172 -6.413 1.00 95.31 94 GLY A CA 1
ATOM 699 C C . GLY A 1 94 ? 4.232 14.043 -7.326 1.00 95.31 94 GLY A C 1
ATOM 700 O O . GLY A 1 94 ? 3.686 15.072 -7.713 1.00 95.31 94 GLY A O 1
ATOM 701 N N . ASP A 1 95 ? 3.824 12.818 -7.652 1.00 97.50 95 ASP A N 1
ATOM 702 C CA . ASP A 1 95 ? 2.686 12.515 -8.518 1.00 97.50 95 ASP A CA 1
ATOM 703 C C . ASP A 1 95 ? 1.574 11.773 -7.754 1.00 97.50 95 ASP A C 1
ATOM 705 O O . ASP A 1 95 ? 1.794 11.200 -6.676 1.00 97.50 95 ASP A O 1
ATOM 709 N N . SER A 1 96 ? 0.385 11.773 -8.350 1.00 95.62 96 SER A N 1
ATOM 710 C CA . SER A 1 96 ? -0.828 11.131 -7.847 1.00 95.62 96 SER A CA 1
ATOM 711 C C . SER A 1 96 ? -1.516 10.393 -8.989 1.00 95.62 96 SER A C 1
ATOM 713 O O . SER A 1 96 ? -1.684 10.948 -10.072 1.00 95.62 96 SER A O 1
ATOM 715 N N . LYS A 1 97 ? -1.943 9.147 -8.762 1.00 96.75 97 LYS A N 1
ATOM 716 C CA . LYS A 1 97 ? -2.707 8.386 -9.760 1.00 96.75 97 LYS A CA 1
ATOM 717 C C . LYS A 1 97 ? -3.893 7.670 -9.158 1.00 96.75 97 LYS A C 1
ATOM 719 O O . LYS A 1 97 ? -3.838 7.205 -8.019 1.00 96.75 97 LYS A O 1
ATOM 724 N N . ASP A 1 98 ? -4.919 7.520 -9.981 1.00 94.44 98 ASP A N 1
ATOM 725 C CA . ASP A 1 98 ? -6.074 6.710 -9.644 1.00 94.44 98 ASP A CA 1
ATOM 726 C C . ASP A 1 98 ? -5.693 5.233 -9.554 1.00 94.44 98 ASP A C 1
ATOM 728 O O . ASP A 1 98 ? -4.890 4.701 -10.326 1.00 94.44 98 ASP A O 1
ATOM 732 N N . ILE A 1 99 ? -6.293 4.574 -8.575 1.00 93.62 99 ILE A N 1
ATOM 733 C CA . ILE A 1 99 ? -6.117 3.166 -8.258 1.00 93.62 99 ILE A CA 1
ATOM 734 C C . ILE A 1 99 ? -7.485 2.523 -8.064 1.00 93.62 99 ILE A C 1
ATOM 736 O O . ILE A 1 99 ? -8.469 3.177 -7.716 1.00 93.62 99 ILE A O 1
ATOM 740 N N . THR A 1 100 ? -7.531 1.210 -8.235 1.00 93.19 100 THR A N 1
ATOM 741 C CA . THR A 1 100 ? -8.684 0.391 -7.866 1.00 93.19 100 THR A CA 1
ATOM 742 C C . THR A 1 100 ? -8.263 -0.639 -6.833 1.00 93.19 100 THR A C 1
ATOM 744 O O . THR A 1 100 ? -7.165 -1.189 -6.908 1.00 93.19 100 THR A O 1
ATOM 747 N N . ILE A 1 101 ? -9.113 -0.874 -5.839 1.00 91.50 101 ILE A N 1
ATOM 748 C CA . ILE A 1 101 ? -8.911 -1.856 -4.775 1.00 91.50 101 ILE A CA 1
ATOM 749 C C . ILE A 1 101 ? -10.188 -2.686 -4.665 1.00 91.50 101 ILE A C 1
ATOM 751 O O . ILE A 1 101 ? -11.256 -2.132 -4.424 1.00 91.50 101 ILE A O 1
ATOM 755 N N . ASP A 1 102 ? -10.084 -4.002 -4.833 1.00 92.12 102 ASP A N 1
ATOM 756 C CA . ASP A 1 102 ? -11.209 -4.918 -4.635 1.00 92.12 102 ASP A CA 1
ATOM 757 C C . ASP A 1 102 ? -11.229 -5.446 -3.198 1.00 92.12 102 ASP A C 1
ATOM 759 O O . ASP A 1 102 ? -10.382 -6.249 -2.808 1.00 92.12 102 ASP A O 1
ATOM 763 N N . PHE A 1 103 ? -12.198 -4.980 -2.408 1.00 90.31 103 PHE A N 1
ATOM 764 C CA . PHE A 1 103 ? -12.403 -5.390 -1.017 1.00 90.31 103 PHE A CA 1
ATOM 765 C C . PHE A 1 103 ? -13.160 -6.716 -0.872 1.00 90.31 103 PHE A C 1
ATOM 767 O O . PHE A 1 103 ? -13.369 -7.176 0.255 1.00 90.31 103 PHE A O 1
ATOM 774 N N . GLY A 1 104 ? -13.577 -7.345 -1.975 1.00 91.44 104 GLY A N 1
ATOM 775 C CA . GLY A 1 104 ? -14.292 -8.616 -1.953 1.00 91.44 104 GLY A CA 1
ATOM 776 C C . GLY A 1 104 ? -15.548 -8.536 -1.083 1.00 91.44 104 GLY A C 1
ATOM 777 O O . GLY A 1 104 ? -16.414 -7.697 -1.318 1.00 91.44 104 GLY A O 1
ATOM 778 N N . GLN A 1 105 ? -15.636 -9.388 -0.058 1.00 90.06 105 GLN A N 1
ATOM 779 C CA . GLN A 1 105 ? -16.771 -9.432 0.878 1.00 90.06 105 GLN A CA 1
ATOM 780 C C . GLN A 1 105 ? -16.605 -8.529 2.117 1.00 90.06 105 GLN A C 1
ATOM 782 O O . GLN A 1 105 ? -17.506 -8.464 2.947 1.00 90.06 105 GLN A O 1
ATOM 787 N N . GLY A 1 106 ? -15.493 -7.791 2.238 1.00 83.50 106 GLY A N 1
ATOM 788 C CA . GLY A 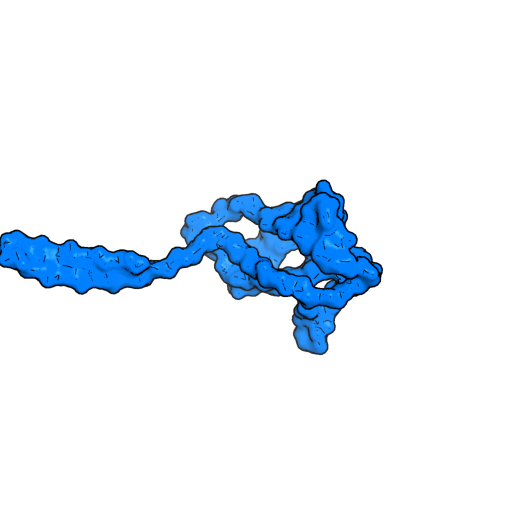1 106 ? -15.288 -6.816 3.318 1.00 83.50 106 GLY A CA 1
ATOM 789 C C . GLY A 1 106 ? -14.594 -7.351 4.578 1.00 83.50 106 GLY A C 1
ATOM 790 O O . GLY A 1 106 ? -14.498 -6.628 5.571 1.00 83.50 106 GLY A O 1
ATOM 791 N N . ASP A 1 107 ? -14.047 -8.568 4.549 1.00 83.25 107 ASP A N 1
ATOM 792 C CA . ASP A 1 107 ? -13.325 -9.190 5.681 1.00 83.25 107 ASP A CA 1
ATOM 793 C C . ASP A 1 107 ? -11.869 -8.696 5.846 1.00 83.25 107 ASP A C 1
ATOM 795 O O . ASP A 1 107 ? -11.113 -9.187 6.686 1.00 83.25 107 ASP A O 1
ATOM 799 N N . GLY A 1 108 ? -11.478 -7.682 5.067 1.00 83.19 108 GLY A N 1
ATOM 800 C CA . GLY A 1 108 ? -10.106 -7.188 4.979 1.00 83.19 108 GLY A CA 1
ATOM 801 C C . GLY A 1 108 ? -9.292 -7.930 3.918 1.00 83.19 108 GLY A C 1
ATOM 802 O O . GLY A 1 108 ? -9.517 -9.105 3.637 1.00 83.19 108 GLY A O 1
ATOM 803 N N . ILE A 1 109 ? -8.350 -7.225 3.295 1.00 87.88 109 ILE A N 1
ATOM 804 C CA . ILE A 1 109 ? -7.584 -7.727 2.149 1.00 87.88 109 ILE A CA 1
ATOM 805 C C . ILE A 1 109 ? -6.093 -7.419 2.296 1.00 87.88 109 ILE A C 1
ATOM 807 O O . ILE A 1 109 ? -5.695 -6.526 3.053 1.00 87.88 109 ILE A O 1
ATOM 811 N N . LEU A 1 110 ? -5.270 -8.155 1.544 1.00 90.19 110 LEU A N 1
ATOM 812 C CA . LEU A 1 110 ? -3.856 -7.845 1.354 1.00 90.19 110 LEU A CA 1
ATOM 813 C C . LEU A 1 110 ? -3.672 -7.153 0.004 1.00 90.19 110 LEU A C 1
ATOM 815 O O . LEU A 1 110 ? -4.039 -7.705 -1.030 1.00 90.19 110 LEU A O 1
ATOM 819 N N . ILE A 1 111 ? -3.080 -5.964 0.013 1.00 90.81 111 ILE A N 1
ATOM 820 C CA . ILE A 1 111 ? -2.838 -5.163 -1.189 1.00 90.81 111 ILE A CA 1
ATOM 821 C C . ILE A 1 111 ? -1.327 -5.126 -1.433 1.00 90.81 111 ILE A C 1
ATOM 823 O O . ILE A 1 111 ? -0.613 -4.482 -0.659 1.00 90.81 111 ILE A O 1
ATOM 827 N N . PRO A 1 112 ? -0.806 -5.813 -2.463 1.00 92.88 112 PRO A N 1
ATOM 828 C CA . PRO A 1 112 ? 0.622 -5.812 -2.761 1.00 92.88 112 PRO A CA 1
ATOM 829 C C . PRO A 1 112 ? 1.126 -4.407 -3.100 1.00 92.88 112 PRO A C 1
ATOM 831 O O . PRO A 1 112 ? 0.545 -3.722 -3.942 1.00 92.88 112 PRO A O 1
ATOM 834 N N . ILE A 1 113 ? 2.234 -4.002 -2.479 1.00 93.75 113 ILE A N 1
ATOM 835 C CA . ILE A 1 113 ? 2.871 -2.701 -2.711 1.00 93.75 113 ILE A CA 1
ATOM 836 C C . ILE A 1 113 ? 4.391 -2.846 -2.655 1.00 93.75 113 ILE A C 1
ATOM 838 O O . ILE A 1 113 ? 4.940 -3.476 -1.750 1.00 93.75 113 ILE A O 1
ATOM 842 N N . PHE A 1 114 ? 5.087 -2.308 -3.652 1.00 94.94 114 PHE A N 1
ATOM 843 C CA . PHE A 1 114 ? 6.527 -2.519 -3.822 1.00 94.94 114 PHE A CA 1
ATOM 844 C C . PHE A 1 114 ? 7.163 -1.379 -4.636 1.00 94.94 114 PHE A C 1
ATOM 846 O O . PHE A 1 114 ? 6.446 -0.597 -5.266 1.00 94.94 114 PHE A O 1
ATOM 853 N N . PRO A 1 115 ? 8.502 -1.230 -4.620 1.00 96.12 115 PRO A N 1
ATOM 854 C CA . PRO A 1 115 ? 9.186 -0.263 -5.473 1.00 96.12 115 PRO A CA 1
ATOM 855 C C . PRO A 1 115 ? 8.851 -0.490 -6.948 1.00 96.12 115 PRO A C 1
ATOM 857 O O . PRO A 1 115 ? 8.799 -1.624 -7.405 1.00 96.12 115 PRO A O 1
ATOM 860 N N . ALA A 1 116 ? 8.690 0.572 -7.733 1.00 96.25 116 ALA A N 1
ATOM 861 C CA . ALA A 1 116 ? 8.443 0.434 -9.170 1.00 96.25 116 ALA A CA 1
ATOM 862 C C . ALA A 1 116 ? 9.705 0.062 -9.976 1.00 96.25 116 ALA A C 1
ATOM 864 O O . ALA A 1 116 ? 9.633 -0.228 -11.168 1.00 96.25 116 ALA A O 1
ATOM 865 N N . THR A 1 117 ? 10.891 0.115 -9.362 1.00 95.44 117 THR A N 1
ATOM 866 C CA . THR A 1 117 ? 12.170 -0.167 -10.027 1.00 95.44 117 THR A CA 1
ATOM 867 C C . THR A 1 117 ? 13.129 -0.846 -9.057 1.00 95.44 117 THR A C 1
ATOM 869 O O . THR A 1 117 ? 13.301 -0.389 -7.926 1.00 95.44 117 THR A O 1
ATOM 872 N N . SER A 1 118 ? 13.773 -1.926 -9.504 1.00 96.62 118 SER A N 1
ATOM 873 C CA . SER A 1 118 ? 14.757 -2.660 -8.703 1.00 96.62 118 SER A CA 1
ATOM 874 C C . SER A 1 118 ? 16.004 -1.821 -8.395 1.00 96.62 118 SER A C 1
ATOM 876 O O . SER A 1 118 ? 16.401 -0.954 -9.172 1.00 96.62 118 SER A O 1
ATOM 878 N N . GLY A 1 119 ? 16.653 -2.107 -7.267 1.00 95.44 119 GLY A N 1
ATOM 879 C CA . GLY A 1 119 ? 17.937 -1.522 -6.870 1.00 95.44 119 GLY A CA 1
ATOM 880 C C . GLY A 1 119 ? 17.869 -0.110 -6.278 1.00 95.44 119 GLY A C 1
ATOM 881 O O . GLY A 1 119 ? 18.894 0.406 -5.837 1.00 95.44 119 GLY A O 1
ATOM 882 N N . LYS A 1 120 ? 16.691 0.526 -6.224 1.00 93.50 120 LYS A N 1
ATOM 883 C CA . LYS A 1 120 ? 16.507 1.806 -5.525 1.00 93.50 120 LYS A CA 1
ATOM 884 C C . LYS A 1 120 ? 16.265 1.569 -4.035 1.00 93.50 120 LYS A C 1
ATOM 886 O O . LYS A 1 120 ? 15.364 0.826 -3.659 1.00 93.50 120 LYS A O 1
ATOM 891 N N . VAL A 1 121 ? 17.076 2.211 -3.200 1.00 93.44 121 VAL A N 1
ATOM 892 C CA . VAL A 1 121 ? 17.039 2.105 -1.734 1.00 93.44 121 VAL A CA 1
ATOM 893 C C . VAL A 1 121 ? 16.668 3.447 -1.102 1.00 93.44 121 VAL A C 1
ATOM 895 O O . VAL A 1 121 ? 16.846 4.493 -1.723 1.00 93.44 121 VAL A O 1
ATOM 898 N N . GLY A 1 122 ? 16.166 3.421 0.133 1.00 94.31 122 GLY A N 1
ATOM 899 C CA . GLY A 1 122 ? 15.767 4.612 0.888 1.00 94.31 122 GLY A CA 1
ATOM 900 C C . GLY A 1 122 ? 14.366 4.478 1.477 1.00 94.31 122 GLY A C 1
ATOM 901 O O . GLY A 1 122 ? 13.874 3.368 1.673 1.00 94.31 122 GLY A O 1
ATOM 902 N N . GLU A 1 123 ? 13.724 5.612 1.748 1.00 94.62 123 GLU A N 1
ATOM 903 C CA . GLU A 1 123 ? 12.345 5.680 2.239 1.00 94.62 123 GLU A CA 1
ATOM 904 C C . GLU A 1 123 ? 11.441 6.302 1.165 1.00 94.62 123 GLU A C 1
ATOM 906 O O . GLU A 1 123 ? 11.788 7.318 0.558 1.00 94.62 123 GLU A O 1
ATOM 911 N N . SER A 1 124 ? 10.268 5.710 0.941 1.00 93.94 124 SER A N 1
ATOM 912 C CA . SER A 1 124 ? 9.217 6.294 0.109 1.00 93.94 124 SER A CA 1
ATOM 913 C C . SER A 1 124 ? 7.945 6.427 0.933 1.00 93.94 124 SER A C 1
ATOM 915 O O . SER A 1 124 ? 7.405 5.434 1.421 1.00 93.94 124 SER A O 1
ATOM 917 N N . ARG A 1 125 ? 7.495 7.671 1.125 1.00 92.00 125 ARG A N 1
ATOM 918 C CA . ARG A 1 125 ? 6.243 7.979 1.821 1.00 92.00 125 ARG A CA 1
ATOM 919 C C . ARG A 1 125 ? 5.152 8.204 0.796 1.00 92.00 125 ARG A C 1
ATOM 921 O O . ARG A 1 125 ? 5.339 8.955 -0.161 1.00 92.00 125 ARG A O 1
ATOM 928 N N . PHE A 1 126 ? 4.011 7.587 1.033 1.00 91.69 126 PHE A N 1
ATOM 929 C CA . PHE A 1 126 ? 2.856 7.669 0.160 1.00 91.69 126 PHE A CA 1
ATOM 930 C C . PHE A 1 126 ? 1.575 7.751 0.984 1.00 91.69 126 PHE A C 1
ATOM 932 O O . PHE A 1 126 ? 1.573 7.490 2.188 1.00 91.69 126 PHE A O 1
ATOM 939 N N . MET A 1 127 ? 0.498 8.134 0.317 1.00 89.19 127 MET A N 1
ATOM 940 C CA . MET A 1 127 ? -0.837 8.252 0.876 1.00 89.19 127 MET A CA 1
ATOM 941 C C . MET A 1 127 ? -1.824 7.586 -0.074 1.00 89.19 127 MET A C 1
ATOM 943 O O . MET A 1 127 ? -1.691 7.714 -1.290 1.00 89.19 127 MET A O 1
ATOM 947 N N . ILE A 1 128 ? -2.799 6.877 0.489 1.00 88.50 128 ILE A N 1
ATOM 948 C CA . ILE A 1 128 ? -3.930 6.330 -0.255 1.00 88.50 128 ILE A CA 1
ATOM 949 C C . ILE A 1 128 ? -5.187 7.010 0.255 1.00 88.50 128 ILE A C 1
ATOM 951 O O . ILE A 1 128 ? -5.478 6.964 1.450 1.00 88.50 128 ILE A O 1
ATOM 955 N N . GLU A 1 129 ? -5.932 7.607 -0.662 1.00 85.94 129 GLU A N 1
ATOM 956 C CA . GLU A 1 129 ? -7.210 8.242 -0.386 1.00 85.94 129 GLU A CA 1
ATOM 957 C C . GLU A 1 129 ? -8.316 7.474 -1.098 1.00 85.94 129 GLU A C 1
ATOM 959 O O . GLU A 1 129 ? -8.270 7.257 -2.306 1.00 85.94 129 GLU A O 1
ATOM 964 N N . LEU A 1 130 ? -9.323 7.054 -0.338 1.00 84.38 130 LEU A N 1
ATOM 965 C CA . LEU A 1 130 ? -10.562 6.506 -0.874 1.00 84.38 130 LEU A CA 1
ATOM 966 C C . LEU A 1 130 ? -11.629 7.592 -0.683 1.00 84.38 130 LEU A C 1
ATOM 968 O O . LEU A 1 130 ? -11.982 7.860 0.473 1.00 84.38 130 LEU A O 1
ATOM 972 N N . PRO A 1 131 ? -12.109 8.267 -1.750 1.00 74.81 131 PRO A N 1
ATOM 973 C CA . PRO A 1 131 ? -13.174 9.253 -1.623 1.00 74.81 131 PRO A CA 1
ATOM 974 C C . PRO A 1 131 ? -14.355 8.589 -0.916 1.00 74.81 131 PRO A C 1
ATOM 976 O O . PRO A 1 131 ? -14.753 7.484 -1.276 1.00 74.81 131 PRO A O 1
ATOM 979 N N . GLN A 1 132 ? -14.825 9.223 0.165 1.00 60.66 132 GLN A N 1
ATOM 980 C CA . GLN A 1 132 ? -15.706 8.596 1.151 1.00 60.66 132 GLN A CA 1
ATOM 981 C C . GLN A 1 132 ? -16.828 7.798 0.493 1.00 60.66 132 GLN A C 1
ATOM 983 O O . GLN A 1 132 ? -17.691 8.345 -0.190 1.00 60.66 132 GLN A O 1
ATOM 988 N N . ILE A 1 133 ? -16.796 6.499 0.761 1.00 58.41 133 ILE A N 1
ATOM 989 C CA . ILE A 1 133 ? -17.747 5.523 0.259 1.00 58.41 133 ILE A CA 1
ATOM 990 C C . ILE A 1 133 ? -19.046 5.797 1.026 1.00 58.41 133 ILE A C 1
ATOM 992 O O . ILE A 1 133 ? -19.090 5.584 2.243 1.00 58.41 133 ILE A O 1
ATOM 996 N N . GLN A 1 134 ? -20.019 6.416 0.343 1.00 49.69 134 GLN A N 1
ATOM 997 C CA . GLN A 1 134 ? -21.328 6.758 0.911 1.00 49.69 134 GLN A CA 1
ATOM 998 C C . GLN A 1 134 ? -22.022 5.511 1.444 1.00 49.69 134 GLN A C 1
ATOM 1000 O O . GLN A 1 134 ? -22.101 4.518 0.680 1.00 49.69 134 GLN A O 1
#